Protein AF-A0A536AC00-F1 (afdb_monomer_lite)

Sequence (91 aa):
MNGAEGLTGSCKACGMTLERALVREVRHYEETRLLEVTCRACERRFFAIQVEAIFDPLKVEDVERAADQLAWARSLSDLFAPGDLDLPDAA

Foldseek 3Di:
DDFQPPQQAADPVPRHGQSPWDWDFPDDDDQKTWIWTARPVVRDIDIDIDGNPPPPDDDVVNVVVVVVVVVPDDPPPVVDDVPPPPDPDDD

Secondary structure (DSSP, 8-state):
--S-TT--SB-TTT--BGGG-EEEEEEEETTEEEEEEE-TTT--EEEEEEE-----PPPHHHHHHHHHHHHH---HHHHS-TTTT-PPP--

Structure (mmCIF, N/CA/C/O backbone):
data_AF-A0A536AC00-F1
#
_entry.id   AF-A0A536AC00-F1
#
loop_
_atom_site.group_PDB
_atom_site.id
_atom_site.type_symbol
_atom_site.label_atom_id
_atom_site.label_alt_id
_atom_site.label_comp_id
_atom_site.label_asym_id
_atom_site.label_entity_id
_atom_site.label_seq_id
_atom_site.pdbx_PDB_ins_code
_atom_site.Cartn_x
_atom_site.Cartn_y
_atom_site.Cartn_z
_atom_site.occupancy
_atom_site.B_iso_or_equiv
_atom_site.auth_seq_id
_atom_site.auth_comp_id
_atom_site.auth_asym_id
_atom_site.auth_atom_id
_atom_site.pdbx_PDB_model_num
ATOM 1 N N . MET A 1 1 ? 6.848 1.199 22.265 1.00 37.84 1 MET A N 1
ATOM 2 C CA . MET A 1 1 ? 6.019 2.323 21.776 1.00 37.84 1 MET A CA 1
ATOM 3 C C . MET A 1 1 ? 6.124 2.271 20.274 1.00 37.84 1 MET A C 1
ATOM 5 O O . MET A 1 1 ? 7.268 2.262 19.874 1.00 37.84 1 MET A O 1
ATOM 9 N N . ASN A 1 2 ? 5.041 2.081 19.516 1.00 42.59 2 ASN A N 1
ATOM 10 C CA . ASN A 1 2 ? 4.920 2.291 18.056 1.00 42.59 2 ASN A CA 1
ATOM 11 C C . ASN A 1 2 ? 3.610 1.619 17.628 1.00 42.59 2 ASN A C 1
ATOM 13 O O . ASN A 1 2 ? 3.445 0.429 17.879 1.00 42.59 2 ASN A O 1
ATOM 17 N N . GLY A 1 3 ? 2.657 2.346 17.047 1.00 40.59 3 GLY A N 1
ATOM 18 C CA . GLY A 1 3 ? 1.437 1.688 16.562 1.00 40.59 3 GLY A CA 1
ATOM 19 C C . GLY A 1 3 ? 0.286 2.576 16.110 1.00 40.59 3 GLY A C 1
ATOM 20 O O . GLY A 1 3 ? -0.713 2.038 15.663 1.00 40.59 3 GLY A O 1
ATOM 21 N N . ALA A 1 4 ? 0.376 3.902 16.206 1.00 46.44 4 ALA A N 1
ATOM 22 C CA . ALA A 1 4 ? -0.735 4.772 15.804 1.00 46.44 4 ALA A CA 1
ATOM 23 C C . ALA A 1 4 ? -0.301 6.038 15.051 1.00 46.44 4 ALA A C 1
ATOM 25 O O . ALA A 1 4 ? -1.119 6.930 14.835 1.00 46.44 4 ALA A O 1
ATOM 26 N N . GLU A 1 5 ? 0.962 6.136 14.633 1.00 46.00 5 GLU A N 1
ATOM 27 C CA . GLU A 1 5 ? 1.380 7.204 13.727 1.00 46.00 5 GLU A CA 1
ATOM 28 C C . GLU A 1 5 ? 0.870 6.854 12.325 1.00 46.00 5 GLU A C 1
ATOM 30 O O . GLU A 1 5 ? 1.398 5.960 11.670 1.00 46.00 5 GLU A O 1
ATOM 35 N N . GLY A 1 6 ? -0.217 7.500 11.894 1.00 51.78 6 GLY A N 1
ATOM 36 C CA . GLY A 1 6 ? -0.641 7.458 10.490 1.00 51.78 6 GLY A CA 1
ATOM 37 C C . GLY A 1 6 ? -2.107 7.137 10.200 1.00 51.78 6 GLY A C 1
ATOM 38 O O . GLY A 1 6 ? -2.478 7.147 9.031 1.00 51.78 6 GLY A O 1
ATOM 39 N N . LEU A 1 7 ? -2.978 6.903 11.192 1.00 62.12 7 LEU A N 1
ATOM 40 C CA . LEU A 1 7 ? -4.427 6.835 10.925 1.00 62.12 7 LEU A CA 1
ATOM 41 C C . LEU A 1 7 ? -5.020 8.244 10.774 1.00 62.12 7 LEU A C 1
ATOM 43 O O . LEU A 1 7 ? -5.795 8.715 11.607 1.00 62.12 7 LEU A O 1
ATOM 47 N N . THR A 1 8 ? -4.654 8.927 9.694 1.00 63.25 8 THR A N 1
ATOM 48 C CA . THR A 1 8 ? -5.265 10.190 9.279 1.00 63.25 8 THR A CA 1
ATOM 49 C C . THR A 1 8 ? -6.588 9.881 8.571 1.00 63.25 8 THR A C 1
ATOM 51 O O . THR A 1 8 ? -6.649 9.600 7.379 1.00 63.25 8 THR A O 1
ATOM 54 N N . GLY A 1 9 ? -7.687 9.847 9.328 1.00 76.62 9 GLY A N 1
ATOM 55 C CA . GLY A 1 9 ? -9.007 9.543 8.772 1.00 76.62 9 GLY A CA 1
ATOM 56 C C . GLY A 1 9 ? -10.138 9.547 9.795 1.00 76.62 9 GLY A C 1
ATOM 57 O O . GLY A 1 9 ? -9.924 9.743 10.993 1.00 76.62 9 GLY A O 1
ATOM 58 N N . SER A 1 10 ? -11.360 9.317 9.317 1.00 84.06 10 SER A N 1
ATOM 59 C CA . SER A 1 10 ? -12.575 9.247 10.132 1.00 84.06 10 SER A CA 1
ATOM 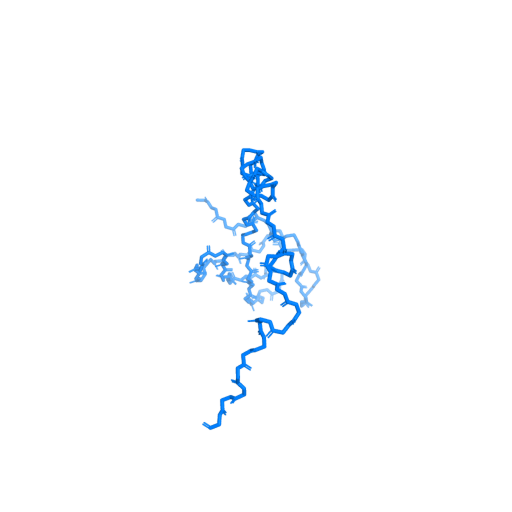60 C C . SER A 1 10 ? -13.185 7.844 10.129 1.00 84.06 10 SER A C 1
ATOM 62 O O . SER A 1 10 ? -13.114 7.092 9.155 1.00 84.06 10 SER A O 1
ATOM 64 N N . CYS A 1 11 ? -13.800 7.459 11.247 1.00 85.44 11 CYS A N 1
ATOM 65 C CA . CYS A 1 11 ? -14.529 6.205 11.347 1.00 85.44 11 CYS A CA 1
ATOM 66 C C . CYS A 1 11 ? -15.784 6.265 10.470 1.00 85.44 11 CYS A C 1
ATOM 68 O O . CYS A 1 11 ? -16.691 7.047 10.745 1.00 85.44 11 CYS A O 1
ATOM 70 N N . LYS A 1 12 ? -15.906 5.376 9.480 1.00 84.31 12 LYS A N 1
ATOM 71 C CA . LYS A 1 12 ? -17.074 5.332 8.578 1.00 84.31 12 LYS A CA 1
ATOM 72 C C . LYS A 1 12 ? -18.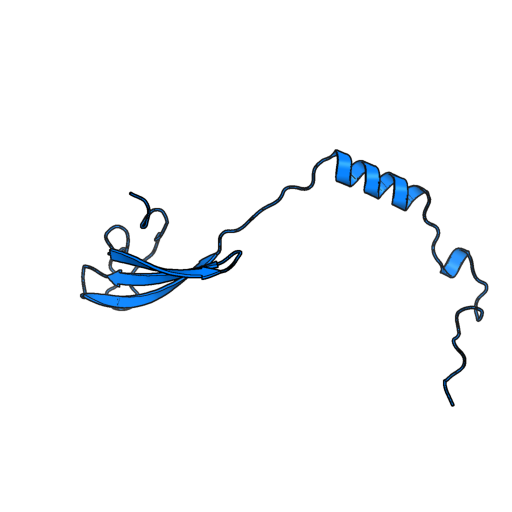416 5.121 9.300 1.00 84.31 12 LYS A C 1
ATOM 74 O O . LYS A 1 12 ? -19.460 5.449 8.751 1.00 84.31 12 LYS A O 1
ATOM 79 N N . ALA A 1 13 ? -18.403 4.570 10.516 1.00 85.88 13 ALA A N 1
ATOM 80 C CA . ALA A 1 13 ? -19.619 4.303 11.282 1.00 85.88 13 ALA A CA 1
ATOM 81 C C . ALA A 1 13 ? -20.136 5.511 12.079 1.00 85.88 13 ALA A C 1
ATOM 83 O O . ALA A 1 13 ? -21.345 5.660 12.210 1.00 85.88 13 ALA A O 1
ATOM 84 N N . CYS A 1 14 ? -19.249 6.341 12.636 1.00 88.00 14 CYS A N 1
ATOM 85 C CA . CYS A 1 14 ? -19.644 7.452 13.515 1.00 88.00 14 CYS A CA 1
ATOM 86 C C . CYS A 1 14 ? -19.090 8.820 13.096 1.00 88.00 14 CYS A C 1
ATOM 88 O O . CYS A 1 14 ? -19.357 9.809 13.767 1.00 88.00 14 CYS A O 1
ATOM 90 N N . GLY A 1 15 ? -18.294 8.890 12.029 1.00 85.88 15 GLY A N 1
ATOM 91 C CA . GLY A 1 15 ? -17.692 10.122 11.513 1.00 85.88 15 GLY A CA 1
ATOM 92 C C . GLY A 1 15 ? -16.530 10.683 12.341 1.00 85.88 15 GLY A C 1
ATOM 93 O O . GLY A 1 15 ? -15.860 11.600 11.884 1.00 85.88 15 GLY A O 1
ATOM 94 N N . MET A 1 16 ? -16.252 10.134 13.528 1.00 86.62 16 MET A N 1
ATOM 95 C CA . MET A 1 16 ? -15.215 10.650 14.431 1.00 86.62 16 MET A CA 1
ATOM 96 C C . MET A 1 16 ? -13.802 10.332 13.941 1.00 86.62 16 MET A C 1
ATOM 98 O O . MET A 1 16 ? -13.548 9.243 13.419 1.00 86.62 16 MET A O 1
ATOM 102 N N . THR A 1 17 ? -12.874 11.260 14.172 1.00 84.62 17 THR A N 1
ATOM 103 C CA . THR A 1 17 ? -11.460 11.121 13.806 1.00 84.62 17 THR A CA 1
ATOM 104 C C . THR A 1 17 ? -10.800 9.944 14.528 1.00 84.62 17 THR A C 1
ATOM 106 O O . THR A 1 17 ? -11.032 9.700 15.716 1.00 84.62 17 THR A O 1
ATOM 109 N N . LEU A 1 18 ? -9.958 9.204 13.808 1.00 82.19 18 LEU A N 1
ATOM 110 C CA . LEU A 1 18 ? -9.265 8.010 14.297 1.00 82.19 18 LEU A CA 1
ATOM 111 C C . LEU A 1 18 ? -7.925 8.302 14.993 1.00 82.19 18 LEU A C 1
ATOM 113 O O . LEU A 1 18 ? -7.254 7.361 15.403 1.00 82.19 18 LEU A O 1
ATOM 117 N N . GLU A 1 19 ? -7.578 9.571 15.230 1.00 76.50 19 GLU A N 1
ATOM 118 C CA . GLU A 1 19 ? -6.355 9.998 15.943 1.00 76.50 19 GLU A CA 1
ATOM 119 C C . GLU A 1 19 ? -6.160 9.313 17.306 1.00 76.50 19 GLU A C 1
ATOM 121 O O . GLU A 1 19 ? -5.039 9.160 17.782 1.00 76.50 19 GLU A O 1
ATOM 126 N N . ARG A 1 20 ? -7.256 8.896 17.954 1.00 74.00 20 ARG A N 1
ATOM 127 C CA . ARG A 1 20 ? -7.246 8.219 19.264 1.00 74.00 20 ARG A CA 1
ATOM 128 C C . ARG A 1 20 ? -7.679 6.754 19.193 1.00 74.00 20 ARG A C 1
ATOM 130 O O . ARG A 1 20 ? -8.047 6.177 20.221 1.00 74.00 20 ARG A O 1
ATOM 137 N N . ALA A 1 21 ? -7.713 6.161 18.001 1.00 80.81 21 ALA A N 1
ATOM 138 C CA . ALA A 1 21 ? -8.065 4.759 17.829 1.00 80.81 21 ALA A CA 1
ATOM 139 C C . ALA A 1 21 ? -7.037 3.842 18.511 1.00 80.81 21 ALA A C 1
ATOM 141 O O . ALA A 1 21 ? -5.856 4.167 18.619 1.00 80.81 21 ALA A O 1
ATOM 142 N N . LEU A 1 22 ? -7.499 2.688 18.993 1.00 82.69 22 LEU A N 1
ATOM 143 C CA . LEU A 1 22 ? -6.599 1.619 19.422 1.00 82.69 22 LEU A CA 1
ATOM 144 C C . LEU A 1 22 ? -6.241 0.789 18.197 1.00 82.69 22 LEU A C 1
ATOM 146 O O . LEU A 1 22 ? -7.139 0.319 17.501 1.00 82.69 22 LEU A O 1
ATOM 150 N N . VAL A 1 23 ? -4.950 0.609 17.953 1.00 84.25 23 VAL A N 1
ATOM 151 C CA . VAL A 1 23 ? -4.436 -0.123 16.797 1.00 84.25 23 VAL A CA 1
ATOM 152 C C . VAL A 1 23 ? -3.584 -1.275 17.294 1.00 84.25 23 VAL A C 1
ATOM 154 O O . VAL A 1 23 ? -2.728 -1.096 18.163 1.00 84.25 23 VAL A O 1
ATOM 157 N N . ARG A 1 24 ? -3.832 -2.459 16.747 1.00 85.69 24 ARG A N 1
ATOM 158 C CA . ARG A 1 24 ? -3.048 -3.659 17.011 1.00 85.69 24 ARG A CA 1
ATOM 159 C C . ARG A 1 24 ? -2.620 -4.268 15.689 1.00 85.69 24 ARG A C 1
ATOM 161 O O . ARG A 1 24 ? -3.466 -4.574 14.855 1.00 85.69 24 ARG A O 1
ATOM 168 N N . GLU A 1 25 ? -1.323 -4.470 15.510 1.00 86.88 25 GLU A N 1
ATOM 169 C CA . GLU A 1 25 ? -0.827 -5.259 14.388 1.00 86.88 25 GLU A CA 1
ATOM 170 C C . GLU A 1 25 ? -1.253 -6.719 14.574 1.00 86.88 25 GLU A C 1
ATOM 172 O O . GLU A 1 25 ? -1.022 -7.323 15.623 1.00 86.88 25 GLU A O 1
ATOM 177 N N . VAL A 1 26 ? -1.939 -7.259 13.571 1.00 87.50 26 VAL A N 1
ATOM 178 C CA . VAL A 1 26 ? -2.407 -8.649 13.544 1.00 87.50 26 VAL A CA 1
ATOM 179 C C . VAL A 1 26 ? -1.410 -9.512 12.789 1.00 87.50 26 VAL A C 1
ATOM 181 O O . VAL A 1 26 ? -1.134 -10.639 13.197 1.00 87.50 26 VAL A O 1
ATOM 184 N N . ARG A 1 27 ? -0.899 -9.000 11.664 1.00 84.06 27 ARG A N 1
ATOM 185 C CA . ARG A 1 27 ? 0.040 -9.721 10.807 1.00 84.06 27 ARG A CA 1
ATOM 186 C C . ARG A 1 27 ? 0.872 -8.765 9.968 1.00 84.06 27 ARG A C 1
ATOM 188 O O . ARG A 1 27 ? 0.342 -7.788 9.447 1.00 84.06 27 ARG A O 1
ATOM 195 N N . HIS A 1 28 ? 2.136 -9.114 9.786 1.00 83.88 28 HIS A N 1
ATOM 196 C CA . HIS A 1 28 ? 3.071 -8.427 8.908 1.00 83.88 28 HIS A CA 1
ATOM 197 C C . HIS A 1 28 ? 3.342 -9.297 7.671 1.00 83.88 28 HIS A C 1
ATOM 199 O O . HIS A 1 28 ? 3.576 -10.501 7.800 1.00 83.88 28 HIS A O 1
ATOM 205 N N . TYR A 1 29 ? 3.298 -8.688 6.491 1.00 79.25 29 TYR A N 1
ATOM 206 C CA . TYR A 1 29 ? 3.735 -9.219 5.199 1.00 79.25 29 TYR A CA 1
ATOM 207 C C . TYR A 1 29 ? 4.756 -8.243 4.604 1.00 79.25 29 TYR A C 1
ATOM 209 O O . TYR A 1 29 ? 4.725 -7.078 4.976 1.00 79.25 29 TYR A O 1
ATOM 217 N N . GLU A 1 30 ? 5.616 -8.692 3.687 1.00 80.69 30 GLU A N 1
ATOM 218 C CA . GLU A 1 30 ? 6.791 -7.943 3.187 1.00 80.69 30 GLU A CA 1
ATOM 219 C C . GLU A 1 30 ? 6.604 -6.419 3.109 1.00 80.69 30 GLU A C 1
ATOM 221 O O . GLU A 1 30 ? 7.310 -5.691 3.796 1.00 80.69 30 GLU A O 1
ATOM 226 N N . GLU A 1 31 ? 5.612 -5.946 2.352 1.00 80.44 31 GLU A N 1
ATOM 227 C CA . GLU A 1 31 ? 5.342 -4.509 2.170 1.00 80.44 31 GLU A CA 1
ATOM 228 C C . GLU A 1 31 ? 4.015 -4.054 2.805 1.00 80.44 31 GLU A C 1
ATOM 230 O O . GLU A 1 31 ? 3.571 -2.917 2.619 1.00 80.44 31 GLU A O 1
ATOM 235 N N . THR A 1 32 ? 3.314 -4.943 3.522 1.00 81.88 32 THR A N 1
ATOM 236 C CA . THR A 1 32 ? 1.969 -4.652 4.043 1.00 81.88 32 THR A CA 1
ATOM 237 C C . THR A 1 32 ? 1.734 -5.172 5.455 1.00 81.88 32 THR A C 1
ATOM 239 O O . THR A 1 32 ? 2.077 -6.296 5.810 1.00 81.88 32 THR A O 1
ATOM 242 N N . ARG A 1 33 ? 1.047 -4.376 6.274 1.00 86.31 33 ARG A N 1
ATOM 243 C CA . ARG A 1 33 ? 0.668 -4.729 7.646 1.00 86.31 33 ARG A CA 1
ATOM 244 C C . ARG A 1 33 ? -0.844 -4.774 7.778 1.00 86.31 33 ARG A C 1
ATOM 246 O O . ARG A 1 33 ? -1.540 -3.813 7.453 1.00 86.31 33 ARG A O 1
ATOM 253 N N . LEU A 1 34 ? -1.358 -5.892 8.280 1.00 87.88 34 LEU A N 1
ATOM 254 C CA . LEU A 1 34 ? -2.753 -6.034 8.668 1.00 87.88 34 LEU A CA 1
ATOM 255 C C . LEU A 1 34 ? -2.924 -5.525 10.098 1.00 87.88 34 LEU A C 1
ATOM 257 O O . LEU A 1 34 ? -2.352 -6.075 11.041 1.00 87.88 34 LEU A O 1
ATOM 261 N N . LEU A 1 35 ? -3.757 -4.506 10.254 1.00 89.31 35 LEU A N 1
ATOM 262 C CA . LEU A 1 35 ? -4.048 -3.844 11.515 1.00 89.31 35 LEU A CA 1
ATOM 263 C C . LEU A 1 35 ? -5.495 -4.113 11.925 1.00 89.31 35 LEU A C 1
ATOM 265 O O . LEU A 1 35 ? -6.415 -4.001 11.119 1.00 89.31 35 LEU A O 1
ATOM 269 N N . GLU A 1 36 ? -5.712 -4.412 13.198 1.00 90.50 36 GLU A N 1
ATOM 270 C CA . GLU A 1 36 ? -7.021 -4.321 13.834 1.00 90.50 36 GLU A CA 1
ATOM 271 C C . GLU A 1 36 ? -7.150 -2.940 14.476 1.00 90.50 36 GLU A C 1
ATOM 273 O O . GLU A 1 36 ? -6.356 -2.560 15.340 1.00 90.50 36 GLU A O 1
ATOM 278 N N . VAL A 1 37 ? -8.161 -2.188 14.053 1.00 88.69 37 VAL A N 1
ATOM 279 C CA . VAL A 1 37 ? -8.422 -0.823 14.502 1.00 88.69 37 VAL A CA 1
ATOM 280 C C . VAL A 1 37 ? -9.734 -0.795 15.273 1.00 88.69 37 VAL A C 1
ATOM 282 O O . VAL A 1 37 ? -10.775 -1.230 14.783 1.00 88.69 37 VAL A O 1
ATOM 285 N N . THR A 1 38 ? -9.694 -0.252 16.487 1.00 90.50 38 THR A N 1
ATOM 286 C CA . THR A 1 38 ? -10.879 -0.010 17.315 1.00 90.50 38 THR A CA 1
ATOM 287 C C . THR A 1 38 ? -11.124 1.488 17.434 1.00 90.50 38 THR A C 1
ATOM 289 O O . THR A 1 38 ? -10.308 2.225 17.999 1.00 90.50 38 THR A O 1
ATOM 292 N N . CYS A 1 39 ? -12.270 1.950 16.933 1.00 89.50 39 CYS A N 1
ATOM 293 C CA . CYS A 1 39 ? -12.699 3.330 17.124 1.00 89.50 39 CYS A CA 1
ATOM 294 C C . CYS A 1 39 ? -13.092 3.542 18.588 1.00 89.50 39 CYS A C 1
ATOM 296 O O . CYS A 1 39 ? -13.987 2.869 19.085 1.00 89.50 39 CYS A O 1
ATOM 298 N N . ARG A 1 40 ? -12.487 4.511 19.281 1.00 88.38 40 ARG A N 1
ATOM 299 C CA . ARG A 1 40 ? -12.849 4.791 20.682 1.00 88.38 40 ARG A CA 1
ATOM 300 C C . ARG A 1 40 ? -14.203 5.473 20.868 1.00 88.38 40 ARG A C 1
ATOM 302 O O . ARG A 1 40 ? -14.733 5.433 21.966 1.00 88.38 40 ARG A O 1
ATOM 309 N N . ALA A 1 41 ? -14.746 6.108 19.830 1.00 88.25 41 ALA A N 1
ATOM 310 C CA . ALA A 1 41 ? -16.012 6.831 19.939 1.00 88.25 41 ALA A CA 1
ATOM 311 C C . ALA A 1 41 ? -17.236 5.910 19.841 1.00 88.25 41 ALA A C 1
ATOM 313 O O . ALA A 1 41 ? -18.230 6.147 20.513 1.00 88.25 41 ALA A O 1
ATOM 314 N N . CYS A 1 42 ? -17.178 4.880 18.992 1.00 90.62 42 CYS A N 1
ATOM 315 C CA . CYS A 1 42 ? -18.291 3.943 18.789 1.00 90.62 42 CYS A CA 1
ATOM 316 C C . CYS A 1 42 ? -17.938 2.488 19.116 1.00 90.62 42 CYS A C 1
ATOM 318 O O . CYS A 1 42 ? -18.729 1.595 18.828 1.00 90.62 42 CYS A O 1
ATOM 320 N N . GLU A 1 43 ? -16.731 2.249 19.637 1.00 91.62 43 GLU A N 1
ATOM 321 C CA . GLU A 1 43 ? -16.185 0.945 20.054 1.00 91.62 43 GLU A CA 1
ATOM 322 C C . GLU A 1 43 ? -16.138 -0.135 18.961 1.00 91.62 43 GLU A C 1
ATOM 324 O O . GLU A 1 43 ? -15.755 -1.281 19.207 1.00 91.62 43 GLU A O 1
ATOM 329 N N . ARG A 1 44 ? -16.470 0.224 17.718 1.00 89.25 44 ARG A N 1
ATOM 330 C CA . ARG A 1 44 ? -16.437 -0.696 16.585 1.00 89.25 44 ARG A CA 1
ATOM 331 C C . ARG A 1 44 ? -15.011 -1.050 16.202 1.00 89.25 44 ARG A C 1
ATOM 333 O O . ARG A 1 44 ? -14.129 -0.188 16.140 1.00 89.25 44 ARG A O 1
ATOM 340 N N . ARG A 1 45 ? -14.844 -2.327 15.870 1.00 90.81 45 ARG A N 1
ATOM 341 C CA . ARG A 1 45 ? -13.600 -2.922 15.387 1.00 90.81 45 ARG A CA 1
ATOM 342 C C . ARG A 1 45 ? -13.684 -3.158 13.890 1.00 90.81 45 ARG A C 1
ATOM 344 O O . ARG A 1 45 ? -14.731 -3.560 13.385 1.00 90.81 45 ARG A O 1
ATOM 351 N N . PHE A 1 46 ? -12.588 -2.906 13.196 1.00 88.75 46 PHE A N 1
ATOM 352 C CA . PHE A 1 46 ? -12.444 -3.179 11.773 1.00 88.75 46 PHE A CA 1
ATOM 353 C C . PHE A 1 46 ? -10.979 -3.454 11.439 1.00 88.75 46 PHE A C 1
ATOM 355 O O . PHE A 1 46 ? -10.081 -3.075 12.189 1.00 88.75 46 PHE A O 1
ATOM 362 N N . PHE A 1 47 ? -10.746 -4.117 10.310 1.00 88.44 47 PHE A N 1
ATOM 363 C CA . PHE A 1 47 ? -9.401 -4.373 9.814 1.00 88.44 47 PHE A CA 1
ATOM 364 C C . PHE A 1 47 ? -8.987 -3.305 8.804 1.00 88.44 47 PHE A C 1
ATOM 366 O O . PHE A 1 47 ? -9.806 -2.851 8.002 1.00 88.44 47 PHE A O 1
ATOM 373 N N . ALA A 1 48 ? -7.719 -2.915 8.849 1.00 85.88 48 ALA A N 1
ATOM 374 C CA . ALA A 1 48 ? -7.093 -1.995 7.913 1.00 85.88 48 ALA A CA 1
ATOM 375 C C . ALA A 1 48 ? -5.784 -2.598 7.396 1.00 85.88 48 ALA A C 1
ATOM 377 O O . ALA A 1 48 ? -5.124 -3.357 8.103 1.00 85.88 48 ALA A O 1
ATOM 378 N N . ILE A 1 49 ? -5.414 -2.254 6.166 1.00 85.88 49 ILE A N 1
ATOM 379 C CA . ILE A 1 49 ? -4.131 -2.630 5.571 1.00 85.88 49 ILE A CA 1
ATOM 380 C C . ILE A 1 49 ? -3.299 -1.357 5.477 1.00 85.88 49 ILE A C 1
ATOM 382 O O . ILE A 1 49 ? -3.719 -0.391 4.842 1.00 85.88 49 ILE A O 1
ATOM 386 N N . GLN A 1 50 ? -2.141 -1.353 6.127 1.00 83.00 50 GLN A N 1
ATOM 387 C CA . GLN A 1 50 ? -1.129 -0.321 5.959 1.00 83.00 50 GLN A CA 1
ATOM 388 C C . GLN A 1 50 ? -0.112 -0.825 4.939 1.00 83.00 50 GLN A C 1
ATOM 390 O O . GLN A 1 50 ? 0.469 -1.888 5.133 1.00 83.00 50 GLN A O 1
ATOM 395 N N . VAL A 1 51 ? 0.077 -0.080 3.853 1.00 81.12 51 VAL A N 1
ATOM 396 C CA . VAL A 1 51 ? 1.123 -0.353 2.862 1.00 81.12 51 VAL A CA 1
ATOM 397 C C . VAL A 1 51 ? 2.328 0.503 3.228 1.00 81.12 51 VAL A C 1
ATOM 399 O O . VAL A 1 51 ? 2.199 1.724 3.333 1.00 81.12 51 VAL A O 1
ATOM 402 N N . GLU A 1 52 ? 3.480 -0.121 3.447 1.00 73.81 52 GLU A N 1
ATOM 403 C CA . GLU A 1 52 ? 4.742 0.608 3.534 1.00 73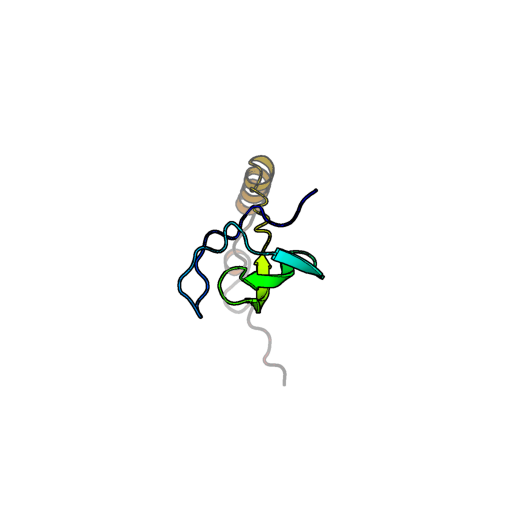.81 52 GLU A CA 1
ATOM 404 C C . GLU A 1 52 ? 5.185 0.869 2.099 1.00 73.81 52 GLU A C 1
ATOM 406 O O . GLU A 1 52 ? 5.660 -0.026 1.411 1.00 73.81 52 GLU A O 1
ATOM 411 N N . ALA A 1 53 ? 4.948 2.084 1.601 1.00 65.94 53 ALA A N 1
ATOM 412 C CA . ALA A 1 53 ? 5.435 2.458 0.284 1.00 65.94 53 ALA A CA 1
ATOM 413 C C . ALA A 1 53 ? 6.966 2.550 0.342 1.00 65.94 53 ALA A C 1
ATOM 415 O O . ALA A 1 53 ? 7.521 3.563 0.776 1.00 65.94 53 ALA A O 1
ATOM 416 N N . ILE A 1 54 ? 7.644 1.478 -0.064 1.00 62.62 54 ILE A N 1
ATOM 417 C CA . ILE A 1 54 ? 9.088 1.475 -0.264 1.00 62.62 54 ILE A CA 1
ATOM 418 C C . ILE A 1 54 ? 9.335 2.161 -1.605 1.00 62.62 54 ILE A C 1
ATOM 420 O O . ILE A 1 54 ? 9.287 1.554 -2.670 1.00 62.62 54 ILE A O 1
ATOM 424 N N . PHE A 1 55 ? 9.556 3.470 -1.562 1.00 61.56 55 PHE A N 1
ATOM 425 C CA . PHE A 1 55 ? 10.171 4.153 -2.689 1.00 61.56 55 PHE A CA 1
ATOM 426 C C . PHE A 1 55 ? 11.668 3.894 -2.587 1.00 61.56 55 PHE A C 1
ATOM 428 O O . PHE A 1 55 ? 12.332 4.530 -1.772 1.00 61.56 55 PHE A O 1
ATOM 435 N N . ASP A 1 56 ? 12.185 2.949 -3.372 1.00 67.62 56 ASP A N 1
ATOM 436 C CA . ASP A 1 56 ? 13.628 2.817 -3.569 1.00 67.62 56 ASP A CA 1
ATOM 437 C C . ASP A 1 56 ? 14.018 3.735 -4.741 1.00 67.62 56 ASP A C 1
ATOM 439 O O . ASP A 1 56 ? 13.723 3.417 -5.900 1.00 67.62 56 ASP A O 1
ATOM 443 N N . PRO A 1 57 ? 14.542 4.949 -4.480 1.00 71.88 57 PRO A N 1
ATOM 444 C CA . PRO A 1 57 ? 14.877 5.871 -5.549 1.00 71.88 57 PRO A CA 1
ATOM 445 C C . PRO A 1 57 ? 15.997 5.272 -6.401 1.00 71.88 57 PRO A C 1
ATOM 447 O O . PRO A 1 57 ? 17.039 4.872 -5.884 1.00 71.88 57 PRO A O 1
ATOM 450 N N . LEU A 1 58 ? 15.795 5.264 -7.721 1.00 79.75 58 LEU A N 1
ATOM 451 C CA . LEU A 1 58 ? 16.854 4.934 -8.672 1.00 79.75 58 LEU A CA 1
ATOM 452 C C . LEU A 1 58 ? 18.066 5.822 -8.397 1.00 79.75 58 LEU A C 1
ATOM 454 O O . LEU A 1 58 ? 17.958 7.053 -8.390 1.00 79.75 58 LEU A O 1
ATOM 458 N N . LYS A 1 59 ? 19.221 5.196 -8.179 1.00 86.81 59 LYS A N 1
ATOM 459 C CA . LYS A 1 59 ? 20.467 5.935 -8.039 1.00 86.81 59 LYS A CA 1
ATOM 460 C C . LYS A 1 59 ? 20.929 6.414 -9.408 1.00 86.81 59 LYS A C 1
ATOM 462 O O . LYS A 1 59 ? 20.685 5.758 -10.422 1.00 86.81 59 LYS A O 1
ATOM 467 N N . VAL A 1 60 ? 21.611 7.555 -9.441 1.00 88.69 60 VAL A N 1
ATOM 468 C CA . VAL A 1 60 ? 22.119 8.131 -10.695 1.00 88.69 60 VAL A CA 1
ATOM 469 C C . VAL A 1 60 ? 23.069 7.150 -11.384 1.00 88.69 60 VAL A C 1
ATOM 471 O O . VAL A 1 60 ? 22.994 6.989 -12.597 1.00 88.69 60 VAL A O 1
ATOM 474 N N . GLU A 1 61 ? 23.861 6.399 -10.617 1.00 90.38 61 GLU A N 1
ATOM 475 C CA . GLU A 1 61 ? 24.794 5.402 -11.147 1.00 90.38 61 GLU A CA 1
ATOM 476 C C . GLU A 1 61 ? 24.072 4.234 -11.846 1.00 90.38 61 GLU A C 1
ATOM 478 O O . GLU A 1 61 ? 24.575 3.678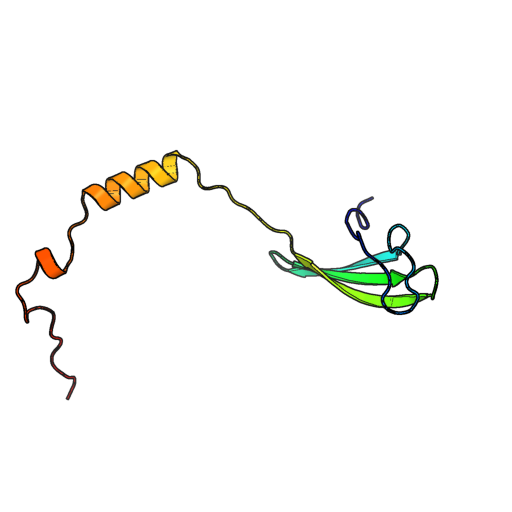 -12.823 1.00 90.38 61 GLU A O 1
ATOM 483 N N . ASP A 1 62 ? 22.876 3.857 -11.375 1.00 86.88 62 ASP A N 1
ATOM 484 C CA . ASP A 1 62 ? 22.065 2.817 -12.017 1.00 86.88 62 ASP A CA 1
ATOM 485 C C . ASP A 1 62 ? 21.485 3.311 -13.349 1.00 86.88 62 ASP A C 1
ATOM 487 O O . ASP A 1 62 ? 21.422 2.549 -14.317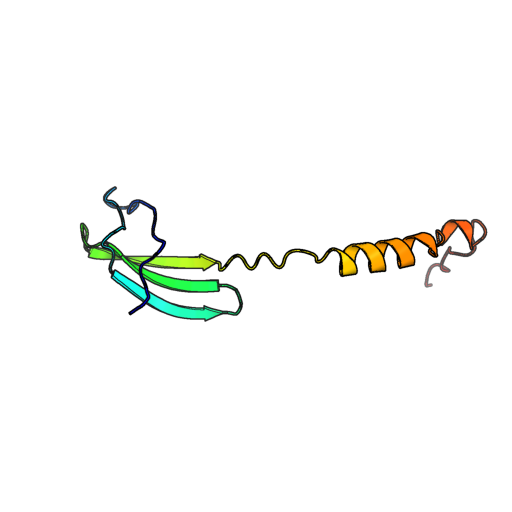 1.00 86.88 62 ASP A O 1
ATOM 491 N N . VAL A 1 63 ? 21.115 4.594 -13.412 1.00 89.50 63 VAL A N 1
ATOM 492 C CA . VAL A 1 63 ? 20.636 5.251 -14.636 1.00 89.50 63 VAL A CA 1
ATOM 493 C C . VAL A 1 63 ? 21.764 5.384 -15.658 1.00 89.50 63 VAL A C 1
ATOM 495 O O . VAL A 1 63 ? 21.563 5.048 -16.823 1.00 89.50 63 VAL A O 1
ATOM 498 N N . GLU A 1 64 ? 22.955 5.811 -15.234 1.00 93.06 64 GLU A N 1
ATOM 499 C CA . GLU A 1 64 ? 24.139 5.915 -16.096 1.00 93.06 64 GLU A CA 1
ATOM 500 C C . GLU A 1 64 ? 24.533 4.549 -16.670 1.00 93.06 64 GLU A C 1
ATOM 502 O O . GLU A 1 64 ? 24.679 4.405 -17.883 1.00 93.06 64 GLU A O 1
ATOM 507 N N . ARG A 1 65 ? 24.591 3.508 -15.828 1.00 89.44 65 ARG A N 1
ATOM 508 C CA . ARG A 1 65 ? 24.899 2.142 -16.278 1.00 89.44 65 ARG A CA 1
ATOM 509 C C . ARG A 1 65 ? 23.873 1.617 -17.285 1.00 89.44 65 ARG A C 1
ATOM 511 O O . ARG A 1 65 ? 24.251 0.956 -18.252 1.00 89.44 65 ARG A O 1
ATOM 518 N N . ALA A 1 66 ? 22.585 1.886 -17.069 1.00 88.75 66 ALA A N 1
ATOM 519 C CA . ALA A 1 66 ? 21.534 1.496 -18.007 1.00 88.75 66 ALA A CA 1
ATOM 520 C C . ALA A 1 66 ? 21.630 2.275 -19.331 1.00 88.75 66 ALA A C 1
ATOM 522 O O . ALA A 1 66 ? 21.449 1.692 -20.401 1.00 88.75 66 ALA A O 1
ATOM 523 N N . ALA A 1 67 ? 21.953 3.570 -19.275 1.00 90.69 67 ALA A N 1
ATOM 524 C CA . ALA A 1 67 ? 22.152 4.401 -20.457 1.00 90.69 67 ALA A CA 1
ATOM 525 C C . ALA A 1 67 ? 23.342 3.920 -21.300 1.00 90.69 67 ALA A C 1
ATOM 527 O O . ALA A 1 67 ? 23.210 3.804 -22.519 1.00 90.69 67 ALA A O 1
ATOM 528 N N . ASP A 1 68 ? 24.459 3.557 -20.665 1.00 91.38 68 ASP A N 1
ATOM 529 C CA . ASP A 1 68 ? 25.609 2.967 -21.353 1.00 91.38 68 ASP A CA 1
ATOM 530 C C . ASP A 1 68 ? 25.221 1.659 -22.049 1.00 91.38 68 ASP A C 1
ATOM 532 O O . ASP A 1 68 ? 25.478 1.484 -23.239 1.00 91.38 68 ASP A O 1
ATOM 536 N N . GLN A 1 69 ? 24.534 0.751 -21.349 1.00 90.50 69 GLN A N 1
ATOM 537 C CA . GLN A 1 69 ? 24.067 -0.509 -21.940 1.00 90.50 69 GLN A CA 1
ATOM 538 C C . GLN A 1 69 ? 23.151 -0.281 -23.150 1.00 90.50 69 GLN A C 1
ATOM 540 O O . GLN A 1 69 ? 23.287 -0.965 -24.165 1.00 90.50 69 GLN A O 1
ATOM 545 N N . LEU A 1 70 ? 22.253 0.703 -23.069 1.00 88.12 70 LEU A N 1
ATOM 546 C CA . LEU A 1 70 ? 21.367 1.079 -24.169 1.00 88.12 70 LEU A CA 1
ATOM 547 C C . LEU A 1 70 ? 22.121 1.703 -25.348 1.00 88.12 70 LEU A C 1
ATOM 549 O O . LEU A 1 70 ? 21.770 1.431 -26.493 1.00 88.12 70 LEU A O 1
ATOM 553 N N . ALA A 1 71 ? 23.169 2.492 -25.106 1.00 87.19 71 ALA A N 1
ATOM 554 C CA . ALA A 1 71 ? 23.975 3.090 -26.173 1.00 87.19 71 ALA A CA 1
ATOM 555 C C . ALA A 1 71 ? 24.681 2.030 -27.043 1.00 87.19 71 ALA A C 1
ATOM 557 O O . ALA A 1 71 ? 24.830 2.207 -28.259 1.00 87.19 71 ALA A O 1
ATOM 558 N N . TRP A 1 72 ? 25.075 0.911 -26.428 1.00 81.94 72 TRP A N 1
ATOM 559 C CA . TRP A 1 72 ? 25.664 -0.245 -27.111 1.00 81.94 72 TRP A CA 1
ATOM 560 C C . TRP A 1 72 ? 24.631 -1.211 -27.693 1.00 81.94 72 TRP A C 1
ATOM 562 O O . TRP A 1 72 ? 24.985 -2.066 -28.507 1.00 81.94 72 TRP A O 1
ATOM 572 N N . ALA A 1 73 ? 23.359 -1.079 -27.318 1.00 86.94 73 ALA A N 1
ATOM 573 C CA . ALA A 1 73 ? 22.303 -1.904 -27.870 1.00 86.94 73 ALA A CA 1
ATOM 574 C C . ALA A 1 73 ? 22.027 -1.541 -29.340 1.00 86.94 73 ALA A C 1
ATOM 576 O O . ALA A 1 73 ? 22.155 -0.398 -29.797 1.00 86.94 73 ALA A O 1
ATOM 577 N N . ARG A 1 74 ? 21.631 -2.553 -30.108 1.00 81.94 74 ARG A N 1
ATOM 578 C CA . ARG A 1 74 ? 21.092 -2.406 -31.461 1.00 81.94 74 ARG A CA 1
ATOM 579 C C . ARG A 1 74 ? 19.730 -3.070 -31.496 1.00 81.94 74 ARG A C 1
ATOM 581 O O . ARG A 1 74 ? 19.517 -4.061 -30.794 1.00 81.94 74 ARG A O 1
ATOM 588 N N . SER A 1 75 ? 18.811 -2.508 -32.278 1.00 77.56 75 SER A N 1
ATOM 589 C CA . SER A 1 75 ? 17.522 -3.157 -32.487 1.00 77.56 75 SER A CA 1
ATOM 590 C C . SER A 1 75 ? 17.771 -4.528 -33.102 1.00 77.56 75 SER A C 1
ATOM 592 O O . SER A 1 75 ? 18.578 -4.650 -34.023 1.00 77.56 75 SER A O 1
ATOM 594 N N . LEU A 1 76 ? 17.072 -5.558 -32.625 1.00 74.62 76 LEU A N 1
ATOM 595 C CA . LEU A 1 76 ? 17.129 -6.873 -33.265 1.00 74.62 76 LEU A CA 1
ATOM 596 C C . LEU A 1 76 ? 16.753 -6.760 -34.749 1.00 74.62 76 LEU A C 1
ATOM 598 O O . LEU A 1 76 ? 17.422 -7.339 -35.592 1.00 74.62 76 LEU A O 1
ATOM 602 N N . SER A 1 77 ? 15.775 -5.923 -35.095 1.00 76.75 77 SER A N 1
ATOM 603 C CA . SER A 1 77 ? 15.397 -5.671 -36.491 1.00 76.75 77 SER A CA 1
ATOM 604 C C . SER A 1 77 ? 16.497 -5.019 -37.340 1.00 76.75 77 SER A C 1
ATOM 606 O O . SER A 1 77 ? 16.440 -5.132 -38.557 1.00 76.75 77 SER A O 1
ATOM 608 N N . ASP A 1 78 ? 17.487 -4.357 -36.730 1.00 77.38 78 ASP A N 1
ATOM 609 C CA . ASP A 1 78 ? 18.637 -3.786 -37.453 1.00 77.38 78 ASP A CA 1
ATOM 610 C C . ASP A 1 78 ? 19.746 -4.827 -37.686 1.00 77.38 78 ASP A C 1
ATOM 612 O O . ASP A 1 78 ? 20.627 -4.628 -38.522 1.00 77.38 78 ASP A O 1
ATOM 616 N N . LEU A 1 79 ? 19.739 -5.917 -36.911 1.00 78.06 79 LEU A N 1
ATOM 617 C CA . LEU A 1 79 ? 20.751 -6.976 -36.950 1.00 78.06 79 LEU A CA 1
ATOM 618 C C . LEU A 1 79 ? 20.353 -8.159 -37.841 1.00 78.06 79 LEU A C 1
ATOM 620 O O . LEU A 1 79 ? 21.220 -8.944 -38.219 1.00 78.06 79 LEU A O 1
ATOM 624 N N . PHE A 1 80 ? 19.068 -8.290 -38.166 1.00 79.38 80 PHE A N 1
ATOM 625 C CA . PHE A 1 80 ? 18.502 -9.413 -38.910 1.00 79.38 80 PHE A CA 1
ATOM 626 C C . PHE A 1 80 ? 17.785 -8.918 -40.166 1.00 79.38 80 PHE A C 1
ATOM 628 O O . PHE A 1 80 ? 17.142 -7.866 -40.148 1.00 79.38 80 PHE A O 1
ATOM 635 N N . ALA A 1 81 ? 17.884 -9.665 -41.267 1.00 78.50 81 ALA A N 1
ATOM 636 C CA . ALA A 1 81 ? 17.131 -9.331 -42.467 1.00 78.50 81 ALA A CA 1
ATOM 637 C C . ALA A 1 81 ? 15.625 -9.571 -42.231 1.00 78.50 81 ALA A C 1
ATOM 639 O O . ALA A 1 81 ? 15.249 -10.416 -41.411 1.00 78.50 81 ALA A O 1
ATOM 640 N N . PRO A 1 82 ? 14.731 -8.855 -42.938 1.00 75.81 82 PRO A N 1
ATOM 641 C CA . PRO A 1 82 ? 13.304 -9.154 -42.886 1.00 75.81 82 PRO A CA 1
ATOM 642 C C . PRO A 1 82 ? 13.060 -10.621 -43.283 1.00 75.81 82 PRO A C 1
ATOM 644 O O . PRO A 1 82 ? 13.418 -11.026 -44.388 1.00 75.81 82 PRO A O 1
ATOM 647 N N . GLY A 1 83 ? 12.469 -11.397 -42.368 1.00 70.88 83 GLY A N 1
ATOM 648 C CA . GLY A 1 83 ? 12.216 -12.836 -42.517 1.00 70.88 83 GLY A CA 1
ATOM 649 C C . GLY A 1 83 ? 13.129 -13.757 -41.693 1.00 70.88 83 GLY A C 1
ATOM 650 O O . GLY A 1 83 ? 12.762 -14.900 -41.452 1.00 70.88 83 GLY A O 1
ATOM 651 N N . ASP A 1 84 ? 14.274 -13.279 -41.189 1.00 73.69 84 ASP A N 1
ATOM 652 C CA . ASP A 1 84 ? 15.197 -14.108 -40.382 1.00 73.69 84 ASP A CA 1
ATOM 653 C C . ASP A 1 84 ? 14.655 -14.426 -38.978 1.00 73.69 84 ASP A C 1
ATOM 655 O O . ASP A 1 84 ? 15.085 -15.381 -38.330 1.00 73.69 84 ASP A O 1
ATOM 659 N N . LEU A 1 85 ? 13.723 -13.605 -38.490 1.00 68.50 85 LEU A N 1
ATOM 660 C CA . LEU A 1 85 ? 13.062 -13.777 -37.194 1.00 68.50 85 LEU A CA 1
ATOM 661 C C . LEU A 1 85 ? 11.705 -14.481 -37.315 1.00 68.50 85 LEU A C 1
ATOM 663 O O . LEU A 1 85 ? 11.049 -14.696 -36.293 1.00 68.50 85 LEU A O 1
ATOM 667 N N . ASP A 1 86 ? 11.286 -14.839 -38.534 1.00 75.19 86 ASP A N 1
ATOM 668 C CA . ASP A 1 86 ? 10.080 -15.630 -38.739 1.00 75.19 86 ASP A CA 1
ATOM 669 C C . ASP A 1 86 ? 10.374 -17.058 -38.269 1.00 75.19 86 ASP A C 1
ATOM 671 O O . ASP A 1 86 ? 10.984 -17.876 -38.959 1.00 75.19 86 ASP A O 1
ATOM 675 N N . LEU A 1 87 ? 9.979 -17.341 -37.027 1.00 66.25 87 LEU A N 1
ATOM 676 C CA . LEU A 1 87 ? 9.978 -18.692 -36.486 1.00 66.25 87 LEU A CA 1
ATOM 677 C C . LEU A 1 87 ? 9.133 -19.574 -37.416 1.00 66.25 87 LEU A C 1
ATOM 679 O O . LEU A 1 87 ? 8.006 -19.185 -37.735 1.00 66.25 87 LEU A O 1
ATOM 683 N N . PRO A 1 88 ? 9.628 -20.750 -37.848 1.00 65.31 88 PRO A N 1
ATOM 684 C CA . PRO A 1 88 ? 8.786 -21.677 -38.580 1.00 65.31 88 PRO A CA 1
ATOM 685 C C . PRO A 1 88 ? 7.583 -22.010 -37.699 1.00 65.31 88 PRO A C 1
ATOM 687 O O . PRO A 1 88 ? 7.753 -22.384 -36.535 1.00 65.31 88 PRO A O 1
ATOM 690 N N . ASP A 1 89 ? 6.385 -21.833 -38.257 1.00 58.62 89 ASP A N 1
ATOM 691 C CA . ASP A 1 89 ? 5.132 -22.239 -37.628 1.00 58.62 89 ASP A CA 1
ATOM 692 C C . ASP A 1 89 ? 5.308 -23.685 -37.148 1.00 58.62 89 ASP A C 1
ATOM 694 O O . ASP A 1 89 ? 5.626 -24.580 -37.939 1.00 58.62 89 ASP A O 1
ATOM 698 N N . ALA A 1 90 ? 5.222 -23.894 -35.835 1.00 56.25 90 ALA A N 1
ATOM 699 C CA . ALA A 1 90 ? 5.412 -25.207 -35.242 1.00 56.25 90 ALA A CA 1
ATOM 700 C C . ALA A 1 90 ? 4.261 -26.115 -35.703 1.00 56.25 90 ALA A C 1
ATOM 702 O O . ALA A 1 90 ? 3.132 -25.969 -35.233 1.00 56.25 90 ALA A O 1
ATOM 703 N N . ALA A 1 91 ? 4.559 -27.007 -36.652 1.00 57.00 91 ALA A N 1
ATOM 704 C CA . ALA A 1 91 ? 3.650 -28.026 -37.177 1.00 57.00 91 ALA A CA 1
ATOM 705 C C . ALA A 1 91 ? 3.632 -29.291 -36.309 1.00 57.00 91 ALA A C 1
ATOM 707 O O . ALA A 1 91 ? 4.711 -29.683 -35.802 1.00 57.00 91 ALA A O 1
#

Radius of gyration: 26.17 Å; chains: 1; bounding box: 45×39×65 Å

pLDDT: mean 78.71, std 12.76, range [37.84, 93.06]

=== Feature glossary ===
Key to the feature types in this record:

pLDDT. pLDDT is the predicted lDDT-Cα score: AlphaFold's confidence that the local environment of each residue (all inter-atomic distances within 15 Å) is correctly placed. It is a per-residue number between 0 and 100, with higher meaning more reliable.

Radius of gyration, Cα contacts, bounding box. The geometric summary reports three shape descriptors. Rg (radius of gyration) measures how spread out the Cα atoms are about their centre of mass; compact globular proteins have small Rg, elongated or unfolded ones large. Cα contacts (<8 Å, |i−j|>4) count long-range residue pairs in spatial proximity — high for tightly packed folds, near zero for rods or random coil. The bounding-box extents give the protein's footprint along x, y, z in Å.

Backbone torsions (φ/ψ). Backbone dihedral angles. Every residue except chain termini has a φ (preceding-C → N → Cα → C) and a ψ (N → Cα → C → next-N). They are reported in degrees following the IUPAC sign convention. Secondary structure is essentially a statement about which (φ, ψ) basin each residue occupies.

Contact-map, Ramachandran, and PAE plots. Plot images: a contact map (which residues are close in 3D, as an N×N binary image), a Ramachandran scatter (backbone torsion angles, revealing secondary-structure composition at a glance), and — for AlphaFold structures — a PAE heatmap (pairwise prediction confidence).

Predicted aligned error. Predicted Aligned Error (PAE) is an AlphaFold confidence matrix: entry (i, j) is the expected error in the position of residue j, in ångströms, when the prediction is superimposed on the true structure at residue i. Low PAE within a block of residues means that block is internally rigid and well-predicted; high PAE between two blocks means their relative placement is uncertain even if each block individually is confident.

Secondary structure (3-state, P-SEA). Three-state secondary structure (P-SEA) collapses the eight DSSP classes into helix (a), strand (b), and coil (c). P-SEA assigns these from Cα geometry alone — distances and angles — without requiring backbone oxygens, so it works on any Cα trace.

Solvent-accessible surface area. Solvent-accessible surface area (SASA) is the area in Å² traced out by the centre of a 1.4 Å probe sphere (a water molecule) rolled over the protein's van der Waals surface (Shrake–Rupley / Lee–Richards construction). Buried residues have near-zero SASA; fully exposed residues can exceed 200 Å². The total SASA scales roughly with the number of surface residues.

Foldseek 3Di. The Foldseek 3Di string encodes local tertiary geometry as a 20-letter alphabet — one character per residue — derived from the relative positions of nearby Cα atoms. Unlike the amino-acid sequence, 3Di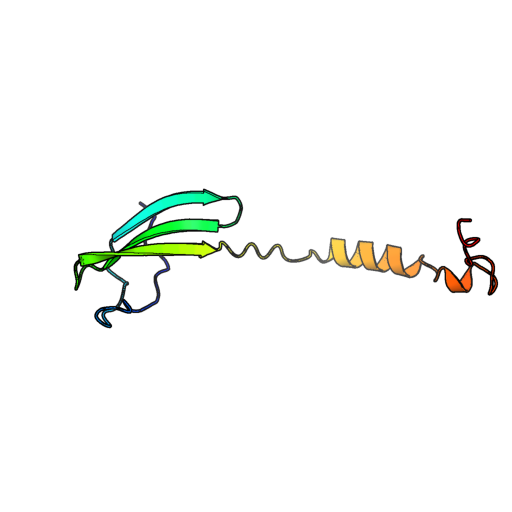 is a direct function of the 3D structure, so two proteins with the same fold have similar 3Di strings even at low sequence identity.

B-factor. For experimental (PDB) structures, the B-factor (temperature factor) quantifies the positional spread of each atom in the crystal — a combination of thermal vibration and static disorder — in units of Å². High B-factors mark flexible loops or poorly resolved regions; low B-factors mark the rigid, well-ordered core.

mmCIF coordinates. The mmCIF block holds the 3D Cartesian coordinates of each backbone atom (N, Cα, C, O) in ångströms. mmCIF is the PDB's canonical archive format — a tagged-loop text representation of the atomic model.

InterPro / GO / CATH / organism. Functional annotations link the protein to curated databases. InterPro entries identify conserved domains and families by matching the sequence against member-database signatures (Pfam, PROSITE, CDD, …). Gene Ontology (GO) terms describe molecular function, biological process, and cellular component in a controlled vocabulary. CATH places the structure in a hierarchical fold classification (Class/Architecture/Topology/Homologous-superfamily). The organism is the source species.

Rendered structure images. Structure images are PyMOL renders from six orthogonal camera directions. Cartoon representation draws helices as coils and strands as arrows; sticks shows the backbone as bonds; surface shows the solvent-excluded envelope. Rainbow coloring maps sequence position to hue (blue→red, N→C); chain coloring assigns a distinct color per polypeptide.

Sequence. This is the polypeptide sequence — one letter per residue, N-terminus first. Length ranges from a few dozen residues for small domains to over a thousand for large multi-domain proteins.

Secondary structure (8-state, DSSP). The SS8 string is DSSP's per-residue secondary-structure call. α-helix (H) means an i→i+4 H-bond ladder; β-strand (E) means the residue participates in a β-sheet; 3₁₀ (G) and π (I) are tighter and wider helices; T/S are turns/bends; '-' is loop.

Nearest PDB structures. Structural nearest neighbors (via Foldseek easy-search vs the PDB). Reported per hit: target PDB id, E-value, and alignment TM-score. A TM-score above ~0.5 is the conventional threshold for 'same fold'.